Protein AF-A0A358HUG4-F1 (afdb_monomer_lite)

Foldseek 3Di:
DEADEAEQDDCCVVPPLHHQKYKHFDCCLVVVVQVVCVVVVNDDPDDSVVCCFVVNVGIDMDGDPVNDDPCVVVVVVVVSVVRD

pLDDT: mean 96.06, std 2.83, range [74.56, 98.38]

Organism: NCBI:txid168935

Secondary structure (DSSP, 8-state):
---EEEEES--TTTSTTTEEEEEEE--HHHHHHHHHHHHHT------GGGGGSGGGT-EEEEE-GGGSPTTHHHHHHHHHHHH-

Sequence (84 aa):
DILAVGNVIDTAADYPSTILGSALWHMEATVDHAIEAVKAGEFKAENYGKFSYMEYDGGSVVLDPALLPDGTVADVEAKKAEIL

Radius of gyration: 16.47 Å; chains: 1; bounding box: 39×17×44 Å

Structure (mmCIF, N/CA/C/O backbone):
data_AF-A0A358HUG4-F1
#
_entry.id   AF-A0A358HUG4-F1
#
loop_
_atom_site.group_PDB
_atom_site.id
_atom_site.type_symbol
_atom_site.label_atom_id
_atom_site.label_alt_id
_atom_site.label_comp_id
_atom_site.label_asym_id
_atom_site.label_entity_id
_atom_site.label_seq_id
_atom_site.pdbx_PDB_ins_code
_atom_site.Cartn_x
_atom_site.Cartn_y
_atom_site.Cartn_z
_atom_site.occupancy
_atom_site.B_iso_or_equiv
_atom_site.auth_seq_id
_atom_site.auth_comp_id
_atom_site.auth_asym_id
_atom_site.auth_atom_id
_atom_site.pdbx_PDB_model_num
ATOM 1 N N . ASP A 1 1 ? 10.371 9.569 -22.107 1.00 74.56 1 ASP A N 1
ATOM 2 C CA . ASP A 1 1 ? 9.168 9.067 -21.415 1.00 74.56 1 ASP A CA 1
ATOM 3 C C . ASP A 1 1 ? 9.084 9.629 -20.011 1.00 74.56 1 ASP A C 1
ATOM 5 O O . ASP A 1 1 ? 10.097 10.087 -19.489 1.00 74.56 1 ASP A O 1
ATOM 9 N N . ILE A 1 2 ? 7.879 9.674 -19.445 1.00 92.12 2 ILE A N 1
ATOM 10 C CA . ILE A 1 2 ? 7.626 10.124 -18.072 1.00 92.12 2 ILE A CA 1
ATOM 11 C C . ILE A 1 2 ? 7.284 8.878 -17.263 1.00 92.12 2 ILE A C 1
ATOM 13 O O . ILE A 1 2 ? 6.417 8.115 -17.674 1.00 92.12 2 ILE A O 1
ATOM 17 N N . LEU A 1 3 ? 7.964 8.683 -16.136 1.00 96.94 3 LEU A N 1
ATOM 18 C CA . LEU A 1 3 ? 7.662 7.616 -15.186 1.00 96.94 3 LEU A CA 1
ATOM 19 C C . LEU A 1 3 ? 6.939 8.193 -13.970 1.00 96.94 3 LEU A C 1
ATOM 21 O O . LEU A 1 3 ? 7.176 9.343 -13.590 1.00 96.94 3 LEU A O 1
ATOM 25 N N . ALA A 1 4 ? 6.082 7.388 -13.351 1.00 97.31 4 ALA A N 1
ATOM 26 C CA . ALA A 1 4 ? 5.313 7.771 -12.178 1.00 97.31 4 ALA A CA 1
ATOM 27 C C . ALA A 1 4 ? 5.133 6.603 -11.200 1.00 97.31 4 ALA A C 1
ATOM 29 O O . ALA A 1 4 ? 5.190 5.432 -11.575 1.00 97.31 4 ALA A O 1
ATOM 30 N N . VAL A 1 5 ? 4.891 6.958 -9.938 1.00 97.44 5 VAL A N 1
ATOM 31 C CA . VAL A 1 5 ? 4.523 6.029 -8.866 1.00 97.44 5 VAL A CA 1
ATOM 32 C C . VAL A 1 5 ? 3.029 6.184 -8.597 1.00 97.44 5 VAL A C 1
ATOM 34 O O . VAL A 1 5 ? 2.562 7.297 -8.349 1.00 97.44 5 VAL A O 1
ATOM 37 N N . GLY A 1 6 ? 2.283 5.084 -8.667 1.00 97.31 6 GLY A N 1
ATOM 38 C CA . GLY A 1 6 ? 0.861 5.043 -8.337 1.00 97.31 6 GLY A CA 1
ATOM 39 C C . GLY A 1 6 ? 0.604 5.098 -6.828 1.00 97.31 6 GLY A C 1
ATOM 40 O O . GLY A 1 6 ? 1.483 4.811 -6.012 1.00 97.31 6 GLY A O 1
ATOM 41 N N . ASN A 1 7 ? -0.619 5.468 -6.450 1.00 97.25 7 ASN A N 1
ATOM 42 C CA . ASN A 1 7 ? -1.036 5.623 -5.058 1.00 97.25 7 ASN A CA 1
ATOM 43 C C . ASN A 1 7 ? -2.458 5.078 -4.853 1.00 97.25 7 ASN A C 1
ATOM 45 O O . ASN A 1 7 ? -3.327 5.292 -5.696 1.00 97.25 7 ASN A O 1
ATOM 49 N N . VAL A 1 8 ? -2.696 4.448 -3.700 1.00 96.31 8 VAL A N 1
ATOM 50 C CA . VAL A 1 8 ? -3.947 3.805 -3.246 1.00 96.31 8 VAL A CA 1
ATOM 51 C C . VAL A 1 8 ? -4.315 2.530 -4.007 1.00 96.31 8 VAL A C 1
ATOM 53 O O . VAL A 1 8 ? -4.607 1.524 -3.369 1.00 96.31 8 VAL A O 1
ATOM 56 N N . ILE A 1 9 ? -4.286 2.547 -5.338 1.00 96.88 9 ILE A N 1
ATOM 57 C CA . ILE A 1 9 ? -4.696 1.429 -6.200 1.00 96.88 9 ILE A CA 1
ATOM 58 C C . ILE A 1 9 ? -3.696 1.194 -7.336 1.00 96.88 9 ILE A C 1
ATOM 60 O O . ILE A 1 9 ? -2.876 2.061 -7.648 1.00 96.88 9 ILE A O 1
ATOM 64 N N . ASP A 1 10 ? -3.788 0.028 -7.977 1.00 97.25 10 ASP A N 1
ATOM 65 C CA . ASP A 1 10 ? -3.006 -0.278 -9.171 1.00 97.25 10 ASP A CA 1
ATOM 66 C C . ASP A 1 10 ? -3.688 0.284 -10.427 1.00 97.25 10 ASP A C 1
ATOM 68 O O . ASP A 1 10 ? -4.802 -0.103 -10.774 1.00 97.25 10 ASP A O 1
ATOM 72 N N . THR A 1 11 ? -3.001 1.210 -11.096 1.00 96.56 11 THR A N 1
ATOM 73 C CA . THR A 1 11 ? -3.453 1.884 -12.327 1.00 96.56 11 THR A CA 1
ATOM 74 C C . THR A 1 11 ? -2.524 1.607 -13.510 1.00 96.56 11 THR A C 1
ATOM 76 O O . THR A 1 11 ? -2.611 2.270 -14.544 1.00 96.56 11 THR A O 1
ATOM 79 N N . ALA A 1 12 ? -1.625 0.620 -13.400 1.00 96.50 12 ALA A N 1
ATOM 80 C CA . ALA A 1 12 ? -0.664 0.311 -14.458 1.00 96.50 12 ALA A CA 1
ATOM 81 C C . ALA A 1 12 ? -1.339 -0.057 -15.793 1.00 96.50 12 ALA A C 1
ATOM 83 O O . ALA A 1 12 ? -0.811 0.258 -16.860 1.00 96.50 12 ALA A O 1
ATOM 84 N N . ALA A 1 13 ? -2.533 -0.658 -15.747 1.00 96.69 13 ALA A N 1
ATOM 85 C CA . ALA A 1 13 ? -3.321 -0.975 -16.939 1.00 96.69 13 ALA A CA 1
ATOM 86 C C . ALA A 1 13 ? -3.879 0.271 -17.655 1.00 96.69 13 ALA A C 1
ATOM 88 O O . ALA A 1 13 ? -3.999 0.262 -18.880 1.00 96.69 13 ALA A O 1
ATOM 89 N N . ASP A 1 14 ? -4.188 1.339 -16.915 1.00 96.88 14 ASP A N 1
ATOM 90 C CA . ASP A 1 14 ? -4.696 2.599 -17.472 1.00 96.88 14 ASP A CA 1
ATOM 91 C C . ASP A 1 14 ? -3.567 3.454 -18.070 1.00 96.88 14 ASP A C 1
ATOM 93 O O . ASP A 1 14 ? -3.783 4.227 -19.007 1.00 96.88 14 ASP A O 1
ATOM 97 N N . TYR A 1 15 ? -2.348 3.293 -17.545 1.00 95.38 15 TYR A N 1
ATOM 98 C CA . TYR A 1 15 ? -1.162 4.068 -17.913 1.00 95.38 15 TYR A CA 1
ATOM 99 C C . TYR A 1 15 ? 0.043 3.154 -18.204 1.00 95.38 15 TYR A C 1
ATOM 101 O O . TYR A 1 15 ? 1.055 3.192 -17.485 1.00 95.38 15 TYR A O 1
ATOM 109 N N . PRO A 1 16 ? -0.033 2.333 -19.269 1.00 94.69 16 PRO A N 1
ATOM 110 C CA . PRO A 1 16 ? 1.028 1.394 -19.601 1.00 94.69 16 PRO A CA 1
ATOM 111 C C . PRO A 1 16 ? 2.342 2.130 -19.883 1.00 94.69 16 PRO A C 1
ATOM 113 O O . PRO A 1 16 ? 2.357 3.241 -20.419 1.00 94.69 16 PRO A O 1
ATOM 116 N N . SER A 1 17 ? 3.458 1.505 -19.504 1.00 96.12 17 SER A N 1
ATOM 117 C CA . SER A 1 17 ? 4.817 2.050 -19.672 1.00 96.12 17 SER A CA 1
ATOM 118 C C . SER A 1 17 ? 5.108 3.358 -18.912 1.00 96.12 17 SER A C 1
ATOM 120 O O . SER A 1 17 ? 6.161 3.955 -19.120 1.00 96.12 17 SER A O 1
ATOM 122 N N . THR A 1 18 ? 4.201 3.804 -18.034 1.00 97.19 18 THR A N 1
ATOM 123 C CA . THR A 1 18 ? 4.359 5.014 -17.205 1.00 97.19 18 THR A CA 1
ATOM 124 C C . THR A 1 18 ? 4.441 4.673 -15.717 1.00 97.19 18 THR A C 1
ATOM 126 O O . THR A 1 18 ? 5.293 5.214 -15.011 1.00 97.19 18 THR A O 1
ATOM 129 N N . ILE A 1 19 ? 3.574 3.785 -15.223 1.00 97.88 19 ILE A N 1
ATOM 130 C CA . ILE A 1 19 ? 3.534 3.411 -13.802 1.00 97.88 19 ILE A CA 1
ATOM 131 C C . ILE A 1 19 ? 4.578 2.330 -13.530 1.00 97.88 19 ILE A C 1
ATOM 133 O O . ILE A 1 19 ? 4.379 1.176 -13.888 1.00 97.88 19 ILE A O 1
ATOM 137 N N . LEU A 1 20 ? 5.683 2.699 -12.876 1.00 97.06 20 LEU A N 1
ATOM 138 C CA . LEU A 1 20 ? 6.755 1.752 -12.518 1.00 97.06 20 LEU A CA 1
ATOM 139 C C . LEU A 1 20 ? 6.429 0.904 -11.278 1.00 97.06 20 LEU A C 1
ATOM 141 O O . LEU A 1 20 ? 7.120 -0.063 -10.963 1.00 97.06 20 LEU A O 1
ATOM 145 N N . GLY A 1 21 ? 5.385 1.289 -10.554 1.00 97.38 21 GLY A N 1
ATOM 146 C CA . GLY A 1 21 ? 4.928 0.648 -9.335 1.00 97.38 21 GLY A CA 1
ATOM 147 C C . GLY A 1 21 ? 3.931 1.527 -8.595 1.00 97.38 21 GLY A C 1
ATOM 148 O O . GLY A 1 21 ? 3.853 2.731 -8.849 1.00 97.38 21 GLY A O 1
ATOM 149 N N . SER A 1 22 ? 3.177 0.931 -7.679 1.00 98.19 22 SER A N 1
ATOM 150 C CA . SER A 1 22 ? 2.127 1.609 -6.917 1.00 98.19 22 SER A CA 1
ATOM 151 C C . SER A 1 22 ? 2.195 1.227 -5.445 1.00 98.19 22 SER A C 1
ATOM 153 O O . SER A 1 22 ? 2.331 0.048 -5.113 1.00 98.19 22 SER A O 1
ATOM 155 N N . ALA A 1 23 ? 2.059 2.222 -4.567 1.00 97.44 23 ALA A N 1
ATOM 156 C CA . ALA A 1 23 ? 1.758 1.995 -3.159 1.00 97.44 23 ALA A CA 1
ATOM 157 C C . ALA A 1 23 ? 0.247 1.791 -3.016 1.00 97.44 23 ALA A C 1
ATOM 159 O O . ALA A 1 23 ? -0.536 2.699 -3.302 1.00 97.44 23 ALA A O 1
ATOM 160 N N . LEU A 1 24 ? -0.157 0.594 -2.610 1.00 97.94 24 LEU A N 1
ATOM 161 C CA . LEU A 1 24 ? -1.550 0.202 -2.440 1.00 97.94 24 LEU A CA 1
ATOM 162 C C . LEU A 1 24 ? -1.972 0.400 -0.989 1.00 97.94 24 LEU A C 1
ATOM 164 O O . LEU A 1 24 ? -1.188 0.128 -0.076 1.00 97.94 24 LEU A O 1
ATOM 168 N N . TRP A 1 25 ? -3.208 0.849 -0.787 1.00 97.50 25 TRP A N 1
ATOM 169 C CA . TRP A 1 25 ? -3.787 1.020 0.540 1.00 97.50 25 TRP A CA 1
ATOM 170 C C . TRP A 1 25 ? -4.985 0.091 0.722 1.00 97.50 25 TRP A C 1
ATOM 172 O O . TRP A 1 25 ? -5.945 0.151 -0.045 1.00 97.50 25 TRP A O 1
ATOM 182 N N . HIS A 1 26 ? -4.911 -0.723 1.769 1.00 96.62 26 HIS A N 1
ATOM 183 C CA . HIS A 1 26 ? -5.920 -1.688 2.182 1.00 96.62 26 HIS A CA 1
ATOM 184 C C . HIS A 1 26 ? -6.582 -1.162 3.454 1.00 96.62 26 HIS A C 1
ATOM 186 O O . HIS A 1 26 ? -5.931 -0.880 4.462 1.00 96.62 26 HIS A O 1
ATOM 192 N N . MET A 1 27 ? -7.889 -0.942 3.389 1.00 95.50 27 MET A N 1
ATOM 193 C CA . MET A 1 27 ? -8.662 -0.343 4.481 1.00 95.50 27 MET A CA 1
ATOM 194 C C . MET A 1 27 ? -9.399 -1.375 5.334 1.00 95.50 27 MET A C 1
ATOM 196 O O . MET A 1 27 ? -9.991 -1.008 6.348 1.00 95.50 27 MET A O 1
ATOM 200 N N . GLU A 1 28 ? -9.360 -2.641 4.940 1.00 95.06 28 GLU A N 1
ATOM 201 C CA . GLU A 1 28 ? -10.105 -3.758 5.507 1.00 95.06 28 GLU A CA 1
ATOM 202 C C . GLU A 1 28 ? -9.888 -3.837 7.019 1.00 95.06 28 GLU A C 1
ATOM 204 O O . GLU A 1 28 ? -10.844 -3.683 7.772 1.00 95.06 28 GLU A O 1
ATOM 209 N N . ALA A 1 29 ? -8.634 -3.899 7.479 1.00 94.88 29 ALA A N 1
ATOM 210 C CA . ALA A 1 29 ? -8.313 -3.960 8.907 1.00 94.88 29 ALA A CA 1
ATOM 211 C C . ALA A 1 29 ? -8.843 -2.749 9.702 1.00 94.88 29 ALA A C 1
ATOM 213 O O . ALA A 1 29 ? -9.329 -2.893 10.825 1.00 94.88 29 ALA A O 1
ATOM 214 N N . THR A 1 30 ? -8.790 -1.546 9.117 1.00 96.12 30 THR A N 1
ATOM 215 C CA . THR A 1 30 ? -9.334 -0.332 9.751 1.00 96.12 30 THR A CA 1
ATOM 216 C C . THR A 1 30 ? -10.852 -0.415 9.890 1.00 96.12 30 THR A C 1
ATOM 218 O O . THR A 1 30 ? -11.409 -0.084 10.940 1.00 96.12 30 THR A O 1
ATOM 221 N N . VAL A 1 31 ? -11.528 -0.816 8.813 1.00 96.44 31 VAL A N 1
ATOM 222 C CA . VAL A 1 31 ? -12.990 -0.883 8.746 1.00 96.44 31 VAL A CA 1
ATOM 223 C C . VAL A 1 31 ? -13.516 -1.999 9.642 1.00 96.44 31 VAL A C 1
ATOM 225 O O . VAL A 1 31 ? -14.457 -1.761 10.400 1.00 96.44 31 VAL A O 1
ATOM 228 N N . ASP A 1 32 ? -12.885 -3.170 9.619 1.00 96.00 32 ASP A N 1
ATOM 229 C CA . ASP A 1 32 ? -13.263 -4.324 10.431 1.00 96.00 32 ASP A CA 1
ATOM 230 C C . ASP A 1 32 ? -13.162 -3.999 11.921 1.00 96.00 32 ASP A C 1
ATOM 232 O O . ASP A 1 32 ? -14.155 -4.127 12.640 1.00 96.00 32 ASP A O 1
ATOM 236 N N . HIS A 1 33 ? -12.027 -3.451 12.371 1.00 95.50 33 HIS A N 1
ATOM 237 C CA . HIS A 1 33 ? -11.847 -3.041 13.767 1.00 95.50 33 HIS A CA 1
ATOM 238 C C . HIS A 1 33 ? -12.902 -2.012 14.205 1.00 95.50 33 HIS A C 1
ATOM 240 O O . HIS A 1 33 ? -13.484 -2.116 15.287 1.00 95.50 33 HIS A O 1
ATOM 246 N N . ALA A 1 34 ? -13.209 -1.025 13.355 1.00 96.44 34 ALA A N 1
ATOM 247 C CA . ALA A 1 34 ? -14.240 -0.034 13.654 1.00 96.44 34 ALA A CA 1
ATOM 248 C C . ALA A 1 34 ? -15.638 -0.668 13.777 1.00 96.44 34 ALA A C 1
ATOM 250 O O . ALA A 1 34 ? -16.390 -0.332 14.697 1.00 96.44 34 ALA A O 1
ATOM 251 N N . ILE A 1 35 ? -15.988 -1.586 12.870 1.00 97.38 35 ILE A N 1
ATOM 252 C CA . ILE A 1 35 ? -17.267 -2.308 12.884 1.00 97.38 35 ILE A CA 1
ATOM 253 C C . ILE A 1 35 ? -17.381 -3.179 14.138 1.00 97.38 35 ILE A C 1
ATOM 255 O O . ILE A 1 35 ? -18.436 -3.188 14.778 1.00 97.38 35 ILE A O 1
ATOM 259 N N . GLU A 1 36 ? -16.322 -3.900 14.501 1.00 97.38 36 GLU A N 1
ATOM 260 C CA . GLU A 1 36 ? -16.275 -4.740 15.699 1.00 97.38 36 GLU A CA 1
ATOM 261 C C . GLU A 1 36 ? -16.468 -3.914 16.973 1.00 97.38 36 GLU A C 1
ATOM 263 O O . GLU A 1 36 ? -17.345 -4.232 17.779 1.00 97.38 36 GLU A O 1
ATOM 268 N N . ALA A 1 37 ? -15.745 -2.799 17.113 1.00 97.62 37 ALA A N 1
ATOM 269 C CA . ALA A 1 37 ? -15.856 -1.921 18.275 1.00 97.62 37 ALA A CA 1
ATOM 270 C C . ALA A 1 37 ? -17.266 -1.323 18.425 1.00 97.62 37 ALA A C 1
ATOM 272 O O . ALA A 1 37 ? -17.804 -1.251 19.533 1.00 97.62 37 ALA A O 1
ATOM 273 N N . VAL A 1 38 ? -17.906 -0.928 17.317 1.00 98.12 38 VAL A N 1
ATOM 274 C CA . VAL A 1 38 ? -19.299 -0.447 17.338 1.00 98.12 38 VAL A CA 1
ATOM 275 C C . VAL A 1 38 ? -20.255 -1.558 17.766 1.00 98.12 38 VAL A C 1
ATOM 277 O O . VAL A 1 38 ? -21.099 -1.328 18.631 1.00 98.12 38 VAL A O 1
ATOM 280 N N . LYS A 1 39 ? -20.120 -2.766 17.206 1.00 98.38 39 LYS A N 1
ATOM 281 C CA . LYS A 1 39 ? -20.965 -3.918 17.565 1.00 98.38 39 LYS A CA 1
ATOM 282 C C . LYS A 1 39 ? -20.816 -4.318 19.033 1.00 98.38 39 LYS A C 1
ATOM 284 O O . LYS A 1 39 ? -21.805 -4.711 19.646 1.00 98.38 39 LYS A O 1
ATOM 289 N N . ALA A 1 40 ? -19.612 -4.201 19.589 1.00 98.19 40 ALA A N 1
ATOM 290 C CA . ALA A 1 40 ? -19.328 -4.481 20.994 1.00 98.19 40 ALA A CA 1
ATOM 291 C C . ALA A 1 40 ? -19.802 -3.369 21.954 1.00 98.19 40 ALA A C 1
ATOM 293 O O . ALA A 1 40 ? -19.846 -3.584 23.161 1.00 98.19 40 ALA A O 1
ATOM 294 N N . GLY A 1 41 ? -20.172 -2.187 21.444 1.00 97.94 41 GLY A N 1
ATOM 295 C CA . GLY A 1 41 ? -20.470 -1.017 22.278 1.00 97.94 41 GLY A CA 1
ATOM 296 C C . GLY A 1 41 ? -19.223 -0.371 22.895 1.00 97.94 41 GLY A C 1
ATOM 297 O O . GLY A 1 41 ? -19.333 0.389 23.853 1.00 97.94 41 GLY A O 1
ATOM 298 N N . GLU A 1 42 ? -18.044 -0.661 22.344 1.00 97.12 42 GLU A N 1
ATOM 299 C CA . GLU A 1 42 ? -16.729 -0.240 22.848 1.00 97.12 42 GLU A CA 1
ATOM 300 C C . GLU A 1 42 ? -16.054 0.807 21.949 1.00 97.12 42 GLU A C 1
ATOM 302 O O . GLU A 1 42 ? -14.889 1.158 22.149 1.00 97.12 42 GLU A O 1
ATOM 307 N N . PHE A 1 43 ? -16.775 1.319 20.946 1.00 96.50 43 PHE A N 1
ATOM 308 C CA . PHE A 1 43 ? -16.247 2.320 20.028 1.00 96.50 43 PHE A CA 1
ATOM 309 C C . PHE A 1 43 ? -15.703 3.543 20.778 1.00 96.50 43 PHE A C 1
ATOM 311 O O . PHE A 1 43 ? -16.394 4.176 21.579 1.00 96.50 43 PHE A O 1
ATOM 318 N N . LYS A 1 44 ? -14.458 3.905 20.463 1.00 95.38 44 LYS A N 1
ATOM 319 C CA . LYS A 1 44 ? -13.744 5.044 21.041 1.00 95.38 44 LYS A CA 1
ATOM 320 C C . LYS A 1 44 ? -12.968 5.784 19.958 1.00 95.38 44 LYS A C 1
ATOM 322 O O . LYS A 1 44 ? -12.603 5.213 18.935 1.00 95.38 44 LYS A O 1
ATOM 327 N N . ALA A 1 45 ? -12.679 7.057 20.210 1.00 94.56 45 ALA A N 1
ATOM 328 C CA . ALA A 1 45 ? -11.808 7.850 19.351 1.00 94.56 45 ALA A CA 1
ATOM 329 C C . ALA A 1 45 ? -10.348 7.404 19.532 1.00 94.56 45 ALA A C 1
ATOM 331 O O . ALA A 1 45 ? -9.613 7.960 20.347 1.00 94.56 45 ALA A O 1
ATOM 332 N N . GLU A 1 46 ? -9.940 6.372 18.800 1.00 94.50 46 GLU A N 1
ATOM 333 C CA . GLU A 1 46 ? -8.554 5.914 18.746 1.00 94.50 46 GLU A CA 1
ATOM 334 C C . GLU A 1 46 ? -7.929 6.141 17.365 1.00 94.50 46 GLU A C 1
ATOM 336 O O . GLU A 1 46 ? -8.614 6.388 16.373 1.00 94.50 46 GLU A O 1
ATOM 341 N N . ASN A 1 47 ? -6.598 6.103 17.308 1.00 95.19 47 ASN A N 1
ATOM 342 C CA . ASN A 1 47 ? -5.868 6.299 16.064 1.00 95.19 47 ASN A CA 1
ATOM 343 C C . ASN A 1 47 ? -5.773 4.979 15.284 1.00 95.19 47 ASN A C 1
ATOM 345 O O . ASN A 1 47 ? -5.013 4.083 15.657 1.00 95.19 47 ASN A O 1
ATOM 349 N N . TYR A 1 48 ? -6.514 4.892 14.180 1.00 96.12 48 TYR A N 1
ATOM 350 C CA . TYR A 1 48 ? -6.497 3.747 13.266 1.00 96.12 48 TYR A CA 1
ATOM 351 C C . TYR A 1 48 ? -5.386 3.784 12.220 1.00 96.12 48 TYR A C 1
ATOM 353 O O . TYR A 1 48 ? -5.205 2.798 11.522 1.00 96.12 48 TYR A O 1
ATOM 361 N N . GLY A 1 49 ? -4.588 4.853 12.138 1.00 94.56 49 GLY A N 1
ATOM 362 C CA . GLY A 1 49 ? -3.527 4.970 11.132 1.00 94.56 49 GLY A CA 1
ATOM 363 C C . GLY A 1 49 ? -2.511 3.822 11.157 1.00 94.56 49 GLY A C 1
ATOM 364 O O . GLY A 1 49 ? -1.943 3.495 10.123 1.00 94.56 49 GLY A O 1
ATOM 365 N N . LYS A 1 50 ? -2.337 3.153 12.307 1.00 94.50 50 LYS A N 1
ATOM 366 C CA . LYS A 1 50 ? -1.515 1.936 12.426 1.00 94.50 50 LYS A CA 1
ATOM 367 C C . LYS A 1 50 ? -1.985 0.802 11.507 1.00 94.50 50 LYS A C 1
ATOM 369 O O . LYS A 1 50 ? -1.159 0.073 10.978 1.00 94.50 50 LYS A O 1
ATOM 374 N N . PHE A 1 51 ? -3.292 0.687 11.276 1.00 96.38 51 PHE A N 1
ATOM 375 C CA . PHE A 1 51 ? -3.877 -0.337 10.415 1.00 96.38 51 PHE A CA 1
ATOM 376 C C . PHE A 1 51 ? -3.652 -0.062 8.931 1.00 96.38 51 PHE A C 1
ATOM 378 O O . PHE A 1 51 ? -4.025 -0.897 8.126 1.00 96.38 51 PHE A O 1
ATOM 385 N N . SER A 1 52 ? -3.059 1.080 8.565 1.00 95.44 52 SER A N 1
ATOM 386 C CA . SER A 1 52 ? -2.580 1.352 7.207 1.00 95.44 52 SER A CA 1
ATOM 387 C C . SER A 1 52 ? -1.139 0.876 6.982 1.00 95.44 52 SER A C 1
ATOM 389 O O . SER A 1 52 ? -0.626 0.992 5.872 1.00 95.44 52 SER A O 1
ATOM 391 N N . TYR A 1 53 ? -0.443 0.396 8.019 1.00 95.50 53 TYR A N 1
ATOM 392 C CA . TYR A 1 53 ? 0.923 -0.109 7.880 1.00 95.50 53 TYR A CA 1
ATOM 393 C C . TYR A 1 53 ? 0.927 -1.524 7.310 1.00 95.50 53 TYR A C 1
ATOM 395 O O . TYR A 1 53 ? 0.004 -2.303 7.543 1.00 95.50 53 TYR A O 1
ATOM 403 N N . MET A 1 54 ? 2.009 -1.873 6.610 1.00 95.25 54 MET A N 1
ATOM 404 C CA . MET A 1 54 ? 2.176 -3.202 6.016 1.00 95.25 54 MET A CA 1
ATOM 405 C C . MET A 1 54 ? 2.170 -4.323 7.071 1.00 95.25 54 MET A C 1
ATOM 407 O O . MET A 1 54 ? 1.684 -5.410 6.786 1.00 95.25 54 MET A O 1
ATOM 411 N N . GLU A 1 55 ? 2.635 -4.047 8.297 1.00 94.25 55 GLU A N 1
ATOM 412 C CA . GLU A 1 55 ? 2.583 -4.980 9.441 1.00 94.25 55 GLU A CA 1
ATOM 413 C C . GLU A 1 55 ? 1.148 -5.446 9.757 1.00 94.25 55 GLU A C 1
ATOM 415 O O . GLU A 1 55 ? 0.933 -6.581 10.172 1.00 94.25 55 GLU A O 1
ATOM 420 N N . TYR A 1 56 ? 0.155 -4.582 9.519 1.00 93.81 56 TYR A N 1
ATOM 421 C CA . TYR A 1 56 ? 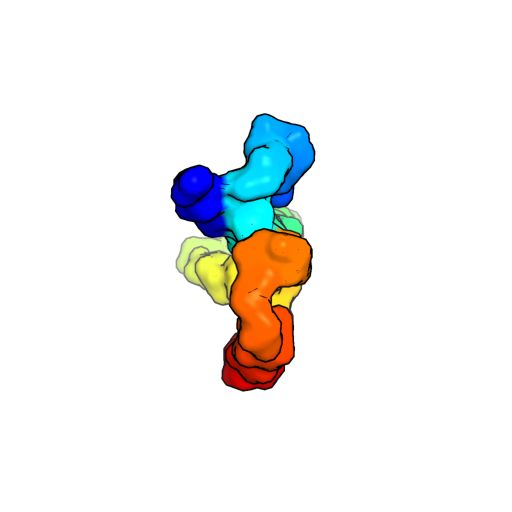-1.267 -4.854 9.757 1.00 93.81 56 TYR A CA 1
ATOM 422 C C . TYR A 1 56 ? -2.025 -5.197 8.469 1.00 93.81 56 TYR A C 1
ATOM 424 O O . TYR A 1 56 ? -3.248 -5.083 8.442 1.00 93.81 56 TYR A O 1
ATOM 432 N N . ASP A 1 57 ? -1.309 -5.565 7.400 1.00 92.19 57 ASP A N 1
ATOM 433 C CA . ASP A 1 57 ? -1.861 -5.798 6.057 1.00 92.19 57 ASP A CA 1
ATOM 434 C C . ASP A 1 57 ? -2.563 -4.564 5.455 1.00 92.19 57 ASP A C 1
ATOM 436 O O . ASP A 1 57 ? -3.325 -4.651 4.501 1.00 92.19 57 ASP A O 1
ATOM 440 N N . GLY A 1 58 ? -2.285 -3.378 6.002 1.00 96.12 58 GLY A N 1
ATOM 441 C CA . GLY A 1 58 ? -2.904 -2.120 5.601 1.00 96.12 58 GLY A CA 1
ATOM 442 C C . GLY A 1 58 ? -2.340 -1.514 4.331 1.00 96.12 58 GLY A C 1
ATOM 443 O O . GLY A 1 58 ? -2.903 -0.577 3.779 1.00 96.12 58 GLY A O 1
ATOM 444 N N . GLY A 1 59 ? -1.198 -2.003 3.869 1.00 96.31 59 GLY A N 1
ATOM 445 C CA . GLY A 1 59 ? -0.537 -1.468 2.696 1.00 96.31 59 GLY A CA 1
ATOM 446 C C . GLY A 1 59 ? 0.302 -2.523 2.010 1.00 96.31 59 GLY A C 1
ATOM 447 O O . GLY A 1 59 ? 0.817 -3.449 2.635 1.00 96.31 59 GLY A O 1
ATOM 448 N N . SER A 1 60 ? 0.460 -2.368 0.704 1.00 96.94 60 SER A N 1
ATOM 449 C CA . SER A 1 60 ? 1.354 -3.207 -0.087 1.00 96.94 60 SER A CA 1
ATOM 450 C C . SER A 1 60 ? 1.961 -2.409 -1.232 1.00 96.94 60 SER A C 1
ATOM 452 O O . SER A 1 60 ? 1.578 -1.269 -1.487 1.00 96.94 60 SER A O 1
ATOM 454 N N . VAL A 1 61 ? 2.949 -2.988 -1.905 1.00 97.31 61 VAL A N 1
ATOM 455 C CA . V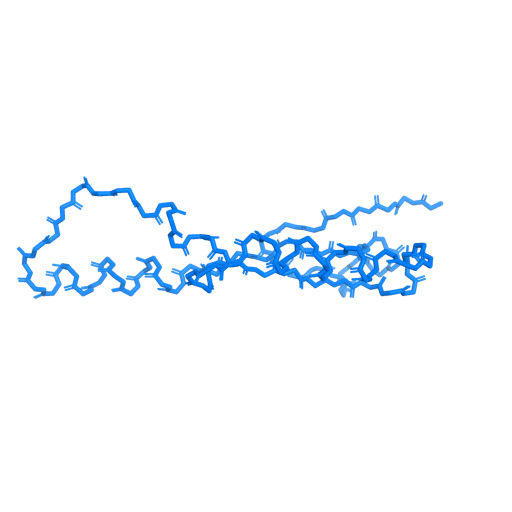AL A 1 61 ? 3.575 -2.384 -3.080 1.00 97.31 61 VAL A CA 1
ATOM 456 C C . VAL A 1 61 ? 3.501 -3.378 -4.224 1.00 97.31 61 VAL A C 1
ATOM 458 O O . VAL A 1 61 ? 3.777 -4.563 -4.041 1.00 97.31 61 VAL A O 1
ATOM 461 N N . VAL A 1 62 ? 3.157 -2.875 -5.404 1.00 97.56 62 VAL A N 1
ATOM 462 C CA . VAL A 1 62 ? 3.308 -3.581 -6.679 1.00 97.56 62 VAL 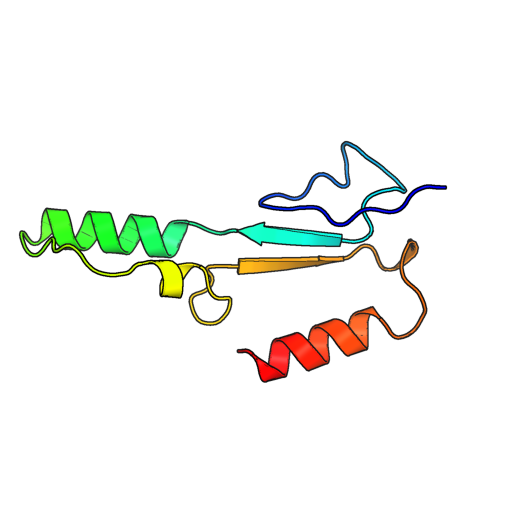A CA 1
ATOM 463 C C . VAL A 1 62 ? 4.330 -2.843 -7.531 1.00 97.56 62 VAL A C 1
ATOM 465 O O . VAL A 1 62 ? 4.427 -1.619 -7.455 1.00 97.56 62 VAL A O 1
ATOM 468 N N . LEU A 1 63 ? 5.111 -3.577 -8.318 1.00 97.88 63 LEU A N 1
ATOM 469 C CA . LEU A 1 63 ? 6.195 -3.045 -9.143 1.00 97.88 63 LEU A CA 1
ATOM 470 C C . LEU A 1 63 ? 6.078 -3.601 -10.563 1.00 97.88 63 LEU A C 1
ATOM 472 O O . LEU A 1 63 ? 5.695 -4.759 -10.727 1.00 97.88 63 LEU A O 1
ATOM 476 N N . ASP A 1 64 ? 6.479 -2.812 -11.559 1.00 97.25 64 ASP A N 1
ATOM 477 C CA . ASP A 1 64 ? 6.743 -3.284 -12.920 1.00 97.25 64 ASP A CA 1
ATOM 478 C C . ASP A 1 64 ? 8.264 -3.406 -13.128 1.00 97.25 64 ASP A C 1
ATOM 480 O O . ASP A 1 64 ? 8.942 -2.400 -13.364 1.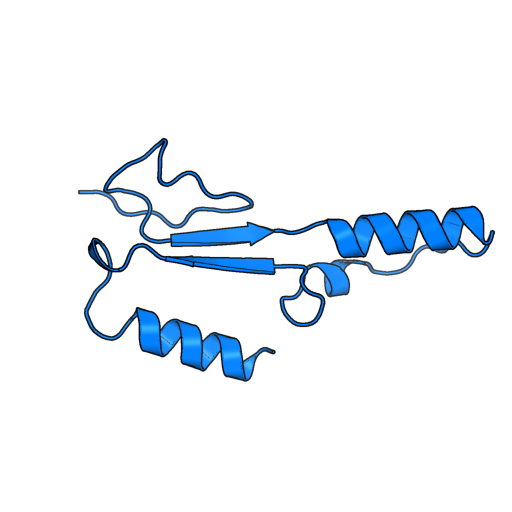00 97.25 64 ASP A O 1
ATOM 484 N N . PRO A 1 65 ? 8.838 -4.623 -13.060 1.00 95.88 65 PRO A N 1
ATOM 485 C CA . PRO A 1 65 ? 10.275 -4.819 -13.218 1.00 95.88 65 PRO A CA 1
ATOM 486 C C . PRO A 1 65 ? 10.809 -4.374 -14.581 1.00 95.88 65 PRO A C 1
ATOM 488 O O . PRO A 1 65 ? 11.992 -4.072 -14.685 1.00 95.88 65 PRO A O 1
ATOM 491 N N . ALA A 1 66 ? 9.971 -4.325 -15.623 1.00 96.00 66 ALA A N 1
ATOM 492 C CA . ALA A 1 66 ? 10.406 -3.930 -16.960 1.00 96.00 66 ALA A CA 1
ATOM 493 C C . ALA A 1 66 ? 10.685 -2.422 -17.073 1.00 96.00 66 ALA A C 1
ATOM 495 O O . ALA A 1 66 ? 11.387 -1.997 -17.991 1.00 96.00 66 ALA A O 1
ATOM 496 N N . LEU A 1 67 ? 10.142 -1.618 -16.153 1.00 96.62 67 LEU A N 1
ATOM 497 C CA . LEU A 1 67 ? 10.320 -0.163 -16.108 1.00 96.62 67 LEU A CA 1
ATOM 498 C C . LEU A 1 67 ? 11.337 0.280 -15.051 1.00 96.62 67 LEU A C 1
ATOM 500 O O . LEU A 1 67 ? 11.618 1.474 -14.925 1.00 96.62 67 LEU A O 1
ATOM 504 N N . LEU A 1 68 ? 11.880 -0.665 -14.284 1.00 96.44 68 LEU A N 1
ATOM 505 C CA . LEU A 1 68 ? 12.783 -0.400 -13.176 1.00 96.44 68 LEU A CA 1
ATOM 506 C C . LEU A 1 68 ? 14.245 -0.664 -13.557 1.00 96.44 68 LEU A C 1
ATOM 508 O O . LEU A 1 68 ? 14.530 -1.585 -14.320 1.00 96.44 68 LEU A O 1
ATOM 512 N N . PRO A 1 69 ? 15.199 0.093 -12.986 1.00 96.25 69 PRO A N 1
ATOM 513 C CA . PRO A 1 69 ? 16.608 -0.270 -13.050 1.00 96.25 69 PRO A CA 1
ATOM 514 C C . PRO A 1 69 ? 16.879 -1.630 -12.393 1.00 96.25 69 PRO A C 1
ATOM 516 O O . PRO A 1 69 ? 16.249 -1.979 -11.386 1.00 96.25 69 PRO A O 1
ATOM 519 N N . ASP A 1 70 ? 17.878 -2.351 -12.905 1.00 97.19 70 ASP A N 1
ATOM 520 C CA . ASP A 1 70 ? 18.354 -3.608 -12.321 1.00 97.19 70 ASP A CA 1
ATOM 521 C C . ASP A 1 70 ? 18.664 -3.449 -10.823 1.00 97.19 70 ASP A C 1
ATOM 523 O O . ASP A 1 70 ? 19.267 -2.468 -10.391 1.00 97.19 70 ASP A O 1
ATOM 527 N N . GLY A 1 71 ? 18.245 -4.431 -10.022 1.00 96.69 71 GLY A N 1
ATOM 528 C CA . GLY A 1 71 ? 18.434 -4.437 -8.567 1.00 96.69 71 GLY A CA 1
ATOM 529 C C . GLY A 1 71 ? 17.335 -3.732 -7.765 1.00 96.69 71 GLY A C 1
ATOM 530 O O . GLY A 1 71 ? 17.131 -4.086 -6.608 1.00 96.69 71 GLY A O 1
ATOM 531 N N . THR A 1 72 ? 16.538 -2.847 -8.377 1.00 97.19 72 THR A N 1
ATOM 532 C CA . THR A 1 72 ? 15.525 -2.059 -7.642 1.00 97.19 72 THR A CA 1
ATOM 533 C C . THR A 1 72 ? 14.488 -2.929 -6.928 1.00 97.19 72 THR A C 1
ATOM 535 O O . THR A 1 72 ? 14.119 -2.646 -5.794 1.00 97.19 72 THR A O 1
ATOM 538 N N . VAL A 1 73 ? 14.031 -4.020 -7.555 1.00 97.88 73 VAL A N 1
ATOM 539 C CA . VAL A 1 73 ? 13.073 -4.950 -6.924 1.00 97.88 73 VAL A CA 1
ATOM 540 C C . VAL A 1 73 ? 13.659 -5.565 -5.648 1.00 97.88 73 VAL A C 1
ATOM 542 O O . VAL A 1 73 ? 12.962 -5.678 -4.643 1.00 97.88 73 VAL A O 1
ATOM 545 N N . ALA A 1 74 ? 14.945 -5.923 -5.662 1.00 98.19 74 ALA A N 1
ATOM 546 C CA . ALA A 1 74 ? 15.615 -6.488 -4.496 1.00 98.19 74 ALA A CA 1
ATOM 547 C C . ALA A 1 74 ? 15.768 -5.449 -3.375 1.00 98.19 74 ALA A C 1
ATOM 549 O O . ALA A 1 74 ? 15.524 -5.775 -2.215 1.00 98.19 74 ALA A O 1
ATOM 550 N N . ASP A 1 75 ? 16.102 -4.201 -3.717 1.00 98.06 75 ASP A N 1
ATOM 551 C CA . ASP A 1 75 ? 16.203 -3.103 -2.748 1.00 98.06 75 ASP A CA 1
ATOM 552 C C . ASP A 1 75 ? 14.851 -2.802 -2.082 1.00 98.06 75 ASP A C 1
ATOM 554 O O . ASP A 1 75 ? 14.787 -2.581 -0.869 1.00 98.06 75 ASP A O 1
ATOM 558 N N . VAL A 1 76 ? 13.756 -2.832 -2.853 1.00 97.19 76 VAL A N 1
ATOM 559 C CA . VAL A 1 76 ? 12.398 -2.646 -2.320 1.00 97.19 76 VAL A CA 1
ATOM 560 C C . VAL A 1 76 ? 12.015 -3.788 -1.382 1.00 97.19 76 VAL A C 1
ATOM 562 O O . VAL A 1 76 ? 11.541 -3.520 -0.280 1.00 97.19 76 VAL A O 1
ATOM 565 N N . GLU A 1 77 ? 12.247 -5.047 -1.764 1.00 96.81 77 GLU A N 1
ATOM 566 C CA . GLU A 1 77 ? 11.947 -6.189 -0.890 1.00 96.81 77 GLU A CA 1
ATOM 567 C C . GLU A 1 77 ? 12.818 -6.193 0.377 1.00 96.81 77 GLU A C 1
ATOM 569 O O . GLU A 1 77 ? 12.316 -6.487 1.461 1.00 96.81 77 GLU A O 1
ATOM 574 N N . ALA A 1 78 ? 14.090 -5.792 0.284 1.00 98.06 78 ALA A N 1
ATOM 575 C CA . ALA A 1 78 ? 14.950 -5.626 1.455 1.00 98.06 78 ALA A CA 1
ATOM 576 C C . ALA A 1 78 ? 14.405 -4.545 2.400 1.00 98.06 78 ALA A C 1
ATOM 578 O O . ALA A 1 78 ? 14.282 -4.779 3.601 1.00 98.06 78 ALA A O 1
ATOM 579 N N . LYS A 1 79 ? 13.999 -3.385 1.866 1.00 96.75 79 LYS A N 1
ATOM 580 C CA . LYS A 1 79 ? 13.402 -2.315 2.675 1.00 96.75 79 LYS A CA 1
ATOM 581 C C . LYS A 1 79 ? 12.079 -2.741 3.303 1.00 96.75 79 LYS A C 1
ATOM 583 O O . LYS A 1 79 ? 11.841 -2.438 4.466 1.00 96.75 79 LYS A O 1
ATOM 588 N N . LYS A 1 80 ? 11.236 -3.445 2.550 1.00 95.88 80 LYS A N 1
ATOM 589 C CA . LYS A 1 80 ? 9.975 -4.008 3.036 1.00 95.88 80 LYS A CA 1
ATOM 590 C C . LYS A 1 80 ? 10.214 -4.955 4.212 1.00 95.88 80 LYS A C 1
ATOM 592 O O . LYS A 1 80 ? 9.518 -4.843 5.2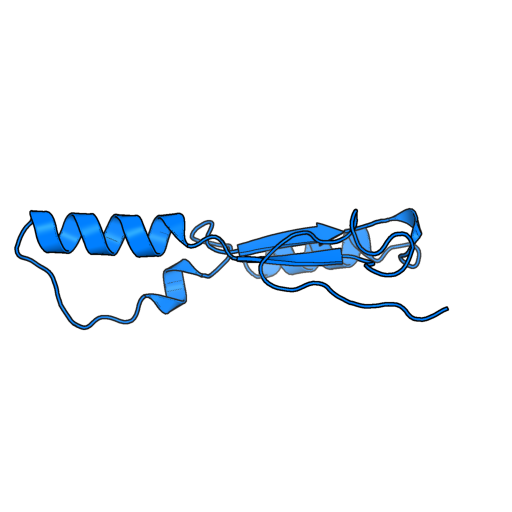09 1.00 95.88 80 LYS A O 1
ATOM 597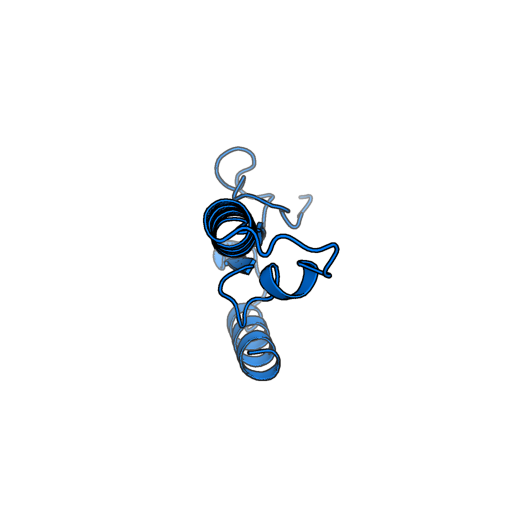 N N . ALA A 1 81 ? 11.226 -5.817 4.138 1.00 96.31 81 ALA A N 1
ATOM 598 C CA . ALA A 1 81 ? 11.587 -6.706 5.240 1.00 96.31 81 ALA A CA 1
ATOM 599 C C . ALA A 1 81 ? 12.098 -5.971 6.497 1.00 96.31 81 ALA A C 1
ATOM 601 O O . ALA A 1 81 ? 12.004 -6.521 7.586 1.00 96.31 81 ALA A O 1
ATOM 602 N N . GLU A 1 82 ? 12.638 -4.754 6.374 1.00 95.75 82 GLU A N 1
ATOM 603 C CA . GLU A 1 82 ? 13.080 -3.946 7.523 1.00 95.75 82 GLU A CA 1
ATOM 604 C C . GLU A 1 82 ? 11.937 -3.214 8.250 1.00 95.75 82 GLU A C 1
ATOM 606 O O . GLU A 1 82 ? 12.130 -2.781 9.386 1.00 95.75 82 GLU A O 1
ATOM 611 N N . ILE A 1 83 ? 10.795 -3.003 7.585 1.00 91.44 83 ILE A N 1
ATOM 612 C CA . ILE A 1 83 ? 9.661 -2.213 8.110 1.00 91.44 83 ILE A CA 1
ATOM 613 C C . ILE A 1 83 ? 8.434 -3.059 8.471 1.00 91.44 83 ILE A C 1
ATOM 615 O O . ILE A 1 83 ? 7.447 -2.505 8.956 1.00 91.44 83 ILE A O 1
ATOM 619 N N . LEU A 1 84 ? 8.489 -4.358 8.173 1.00 89.25 84 LEU A N 1
ATOM 620 C CA . LEU A 1 84 ? 7.554 -5.383 8.637 1.00 89.25 84 LEU A CA 1
ATOM 621 C C . LEU A 1 84 ? 8.015 -5.927 9.991 1.00 89.25 84 LEU A C 1
ATOM 623 O O . LEU A 1 84 ? 7.124 -6.219 10.812 1.00 89.25 84 LEU A O 1
#